Protein AF-A0A4R4R238-F1 (afdb_monomer_lite)

Radius of gyration: 27.29 Å; chains: 1; bounding box: 40×78×41 Å

pLDDT: mean 73.34, std 19.88, range [38.53, 97.94]

Structure (mmCIF, N/CA/C/O backbone):
data_AF-A0A4R4R238-F1
#
_entry.id   AF-A0A4R4R238-F1
#
loop_
_atom_site.group_PDB
_atom_site.id
_atom_site.type_symbol
_atom_site.label_atom_id
_atom_site.label_alt_id
_atom_site.label_comp_id
_atom_site.label_asym_id
_atom_site.label_entity_id
_atom_site.label_seq_id
_atom_site.pdbx_PDB_ins_code
_atom_site.Cartn_x
_atom_site.Cartn_y
_atom_site.Cartn_z
_atom_site.occupancy
_atom_site.B_iso_or_equiv
_atom_site.auth_seq_id
_atom_site.auth_comp_id
_atom_site.auth_asym_id
_atom_site.auth_atom_id
_atom_site.pdbx_PDB_model_num
ATOM 1 N N . MET A 1 1 ? 30.722 71.216 -24.508 1.00 38.53 1 MET A N 1
ATOM 2 C CA . MET A 1 1 ? 30.130 70.104 -25.285 1.00 38.53 1 MET A CA 1
ATOM 3 C C . MET A 1 1 ? 30.699 68.807 -24.737 1.00 38.53 1 MET A C 1
ATOM 5 O O . MET A 1 1 ? 31.893 68.800 -24.505 1.00 38.53 1 MET A O 1
ATOM 9 N N . THR A 1 2 ? 30.024 67.687 -24.515 1.00 42.81 2 THR A N 1
ATOM 10 C CA . THR A 1 2 ? 28.628 67.299 -24.271 1.00 42.81 2 THR A CA 1
ATOM 11 C C . THR A 1 2 ? 28.734 65.870 -23.705 1.00 42.81 2 THR A C 1
ATOM 13 O 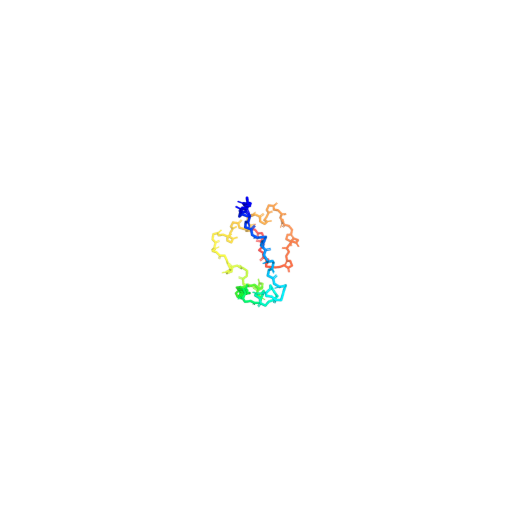O . THR A 1 2 ? 29.658 65.138 -24.039 1.00 42.81 2 THR A O 1
ATOM 16 N N . VAL A 1 3 ? 27.819 65.543 -22.799 1.00 50.47 3 VAL A N 1
ATOM 17 C CA . VAL A 1 3 ? 27.570 64.281 -22.080 1.00 50.47 3 VAL A CA 1
ATOM 18 C C . VAL A 1 3 ? 27.770 62.997 -22.910 1.00 50.47 3 VAL A C 1
ATOM 20 O O . VAL A 1 3 ? 27.193 62.888 -23.981 1.00 50.47 3 VAL A O 1
ATOM 23 N N . GLU A 1 4 ? 28.429 61.976 -22.346 1.00 44.34 4 GLU A N 1
ATOM 24 C CA . GLU A 1 4 ? 28.306 60.569 -22.780 1.00 44.34 4 GLU A CA 1
ATOM 25 C C . GLU A 1 4 ? 28.031 59.680 -21.553 1.00 44.34 4 GLU A C 1
ATOM 27 O O . GLU A 1 4 ? 28.924 59.147 -20.893 1.00 44.34 4 GLU A O 1
ATOM 32 N N . GLY A 1 5 ? 26.749 59.576 -21.197 1.00 47.38 5 GLY A N 1
ATOM 33 C CA . GLY A 1 5 ? 26.247 58.649 -20.189 1.00 47.38 5 GLY A CA 1
ATOM 34 C C . GLY A 1 5 ? 25.950 57.294 -20.821 1.00 47.38 5 GLY A C 1
ATOM 35 O O . GLY A 1 5 ? 24.892 57.102 -21.416 1.00 47.38 5 GLY A O 1
ATOM 36 N N . ARG A 1 6 ? 26.849 56.323 -20.655 1.00 48.81 6 ARG A N 1
ATOM 37 C CA . ARG A 1 6 ? 26.602 54.931 -21.052 1.00 48.81 6 ARG A CA 1
ATOM 38 C C . ARG A 1 6 ? 25.686 54.248 -20.026 1.00 48.81 6 ARG A C 1
ATOM 40 O O . ARG A 1 6 ? 26.153 53.726 -19.018 1.00 48.81 6 ARG A O 1
ATOM 47 N N . ARG A 1 7 ? 24.378 54.215 -20.297 1.00 54.12 7 ARG A N 1
ATOM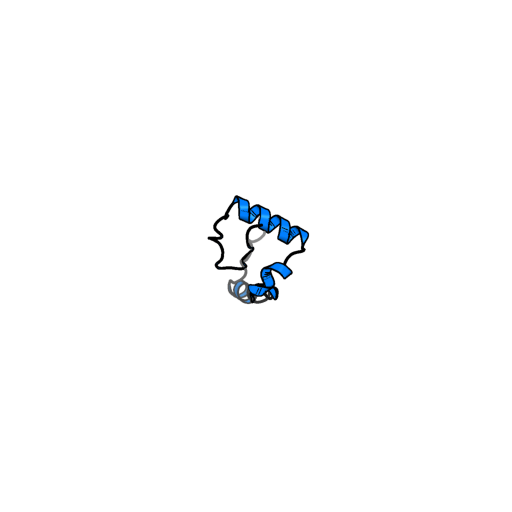 48 C CA . ARG A 1 7 ? 23.439 53.251 -19.688 1.00 54.12 7 ARG A CA 1
ATOM 49 C C . ARG A 1 7 ? 23.354 52.008 -20.586 1.00 54.12 7 ARG A C 1
ATOM 51 O O . ARG A 1 7 ? 23.134 52.180 -21.783 1.00 54.12 7 ARG A O 1
ATOM 58 N N . PRO A 1 8 ? 23.497 50.771 -20.078 1.00 45.09 8 PRO A N 1
ATOM 59 C CA . PRO A 1 8 ? 23.199 49.591 -20.879 1.00 45.09 8 PRO A CA 1
ATOM 60 C C . PRO A 1 8 ? 21.684 49.454 -21.079 1.00 45.09 8 PRO A C 1
ATOM 62 O O . PRO A 1 8 ? 20.890 49.641 -20.156 1.00 45.09 8 PRO A O 1
ATOM 65 N N . ALA A 1 9 ? 21.309 49.160 -22.323 1.00 46.91 9 ALA A N 1
ATOM 66 C CA . ALA A 1 9 ? 19.941 48.984 -22.775 1.00 46.91 9 ALA A CA 1
ATOM 67 C C . ALA A 1 9 ? 19.265 47.787 -22.090 1.00 46.91 9 ALA A C 1
ATOM 69 O O . ALA A 1 9 ? 19.874 46.741 -21.865 1.00 46.91 9 ALA A O 1
ATOM 70 N N . ALA A 1 10 ? 17.984 47.976 -21.785 1.00 44.50 10 ALA A N 1
ATOM 71 C CA . ALA A 1 10 ? 17.093 46.988 -21.213 1.00 44.50 10 ALA A CA 1
ATOM 72 C C . ALA A 1 10 ? 17.086 45.669 -22.006 1.00 44.50 10 ALA A C 1
ATOM 74 O O . ALA A 1 10 ? 17.121 45.651 -23.239 1.00 44.50 10 ALA A O 1
ATOM 75 N N . ALA A 1 11 ? 17.000 44.568 -21.260 1.00 45.03 11 ALA A N 1
ATOM 76 C CA . ALA A 1 11 ? 16.847 43.213 -21.758 1.00 45.03 11 ALA A CA 1
ATOM 77 C C . ALA A 1 11 ? 15.659 43.110 -22.730 1.00 45.03 11 ALA A C 1
ATOM 79 O O . ALA A 1 11 ? 14.500 43.298 -22.361 1.00 45.03 11 ALA A O 1
ATOM 80 N N . ARG A 1 12 ? 15.963 42.796 -23.990 1.00 50.44 12 ARG A N 1
ATOM 81 C CA . ARG A 1 12 ? 14.977 42.516 -25.032 1.00 50.44 12 ARG A CA 1
ATOM 82 C C . ARG A 1 12 ? 14.380 41.134 -24.759 1.00 50.44 12 ARG A C 1
ATOM 84 O O . ARG A 1 12 ? 15.072 40.129 -24.894 1.00 50.44 12 ARG A O 1
ATOM 91 N N . GLY A 1 13 ? 13.117 41.096 -24.336 1.00 49.56 13 GLY A N 1
ATOM 92 C CA . GLY A 1 13 ? 12.368 39.856 -24.135 1.00 49.56 13 GLY A CA 1
ATOM 93 C C . GLY A 1 13 ? 12.373 38.994 -25.399 1.00 49.56 13 GLY A C 1
ATOM 94 O O . GLY A 1 13 ? 12.120 39.485 -26.500 1.00 49.56 13 GLY A O 1
ATOM 95 N N . LEU A 1 14 ? 12.697 37.713 -25.237 1.00 52.38 14 LEU A N 1
ATOM 96 C CA . LEU A 1 14 ? 12.610 36.722 -26.306 1.00 52.38 14 LEU A CA 1
ATOM 97 C C . LEU A 1 14 ? 11.133 36.533 -26.712 1.00 52.38 14 LEU A C 1
ATOM 99 O O . LEU A 1 14 ? 10.266 36.513 -25.834 1.00 52.38 14 LEU A O 1
ATOM 103 N N . PRO A 1 15 ? 10.816 36.389 -28.013 1.00 51.00 15 PRO A N 1
ATOM 104 C CA . PRO A 1 15 ? 9.444 36.184 -28.463 1.00 51.00 15 PRO A CA 1
ATOM 105 C C . PRO A 1 15 ? 8.876 34.855 -27.940 1.00 51.00 15 PRO A C 1
ATOM 107 O O . PRO A 1 15 ? 9.537 33.815 -27.944 1.00 51.00 15 PRO A O 1
ATOM 110 N N . ASN A 1 16 ? 7.613 34.913 -27.515 1.00 53.97 16 ASN A N 1
ATOM 111 C CA . ASN A 1 16 ? 6.849 33.863 -26.825 1.00 53.97 16 ASN A CA 1
ATOM 112 C C . ASN A 1 16 ? 6.758 32.520 -27.593 1.00 53.97 16 ASN A C 1
ATOM 114 O O . ASN A 1 16 ? 6.407 31.486 -27.024 1.00 53.97 16 ASN A O 1
ATOM 118 N N . ASP A 1 17 ? 7.091 32.514 -28.884 1.00 51.41 17 ASP A N 1
ATOM 119 C CA . ASP A 1 17 ? 7.008 31.342 -29.760 1.00 51.41 17 ASP A CA 1
ATOM 120 C C . ASP A 1 17 ? 8.130 30.321 -29.526 1.00 51.41 17 ASP A C 1
ATOM 122 O O . ASP A 1 17 ? 7.951 29.131 -29.797 1.00 51.41 17 ASP A O 1
ATOM 126 N N . ALA A 1 18 ? 9.263 30.748 -28.958 1.00 49.44 18 ALA A N 1
ATOM 127 C CA . ALA A 1 18 ? 10.367 29.851 -28.609 1.00 49.44 18 ALA A CA 1
ATOM 128 C C . ALA A 1 18 ? 10.060 28.987 -27.370 1.00 49.44 18 ALA A C 1
ATOM 130 O O . ALA A 1 18 ? 10.575 27.879 -27.239 1.00 49.44 18 ALA A O 1
ATOM 131 N N . VAL A 1 19 ? 9.169 29.449 -26.486 1.00 54.16 19 VAL A N 1
ATOM 132 C CA . VAL A 1 19 ? 8.847 28.761 -25.223 1.00 54.16 19 VAL A CA 1
ATOM 133 C C . VAL A 1 19 ? 7.900 27.572 -25.441 1.00 54.16 19 VAL A C 1
ATOM 135 O O . VAL A 1 19 ? 7.879 26.632 -24.648 1.00 54.16 19 VAL A O 1
ATOM 138 N N . ARG A 1 20 ? 7.130 27.553 -26.538 1.00 54.53 20 ARG A N 1
ATOM 139 C CA . ARG A 1 20 ? 6.109 26.515 -26.772 1.00 54.53 20 ARG A CA 1
ATOM 140 C C . ARG A 1 20 ? 6.635 25.220 -27.395 1.00 54.53 20 ARG A C 1
ATOM 142 O O . ARG A 1 20 ? 5.939 24.211 -27.320 1.00 54.53 20 ARG A O 1
ATOM 149 N N . ARG A 1 21 ? 7.838 25.211 -27.981 1.00 49.69 21 ARG A N 1
ATOM 150 C CA . ARG A 1 21 ? 8.370 24.033 -28.699 1.00 49.69 21 ARG A CA 1
ATOM 151 C C . ARG A 1 21 ? 9.245 23.096 -27.854 1.00 49.69 21 ARG A C 1
ATOM 153 O O . ARG A 1 21 ? 9.432 21.957 -28.257 1.00 49.69 21 ARG A O 1
ATOM 160 N N . ASP A 1 22 ? 9.694 23.507 -26.664 1.00 49.72 22 ASP A N 1
ATOM 161 C CA . ASP A 1 22 ? 10.575 22.683 -25.806 1.00 49.72 22 ASP A CA 1
ATOM 162 C C . ASP A 1 22 ? 9.821 21.756 -24.824 1.00 49.72 22 ASP A C 1
ATOM 164 O O . ASP A 1 22 ? 10.395 20.860 -24.209 1.00 49.72 22 ASP A O 1
ATOM 168 N N . ARG A 1 23 ? 8.499 21.915 -24.662 1.00 52.75 23 ARG A N 1
ATOM 169 C CA . ARG A 1 23 ? 7.749 21.217 -23.595 1.00 52.75 23 ARG A CA 1
ATOM 170 C C . ARG A 1 23 ? 7.402 19.749 -23.892 1.00 52.75 23 ARG A C 1
ATOM 172 O O . ARG A 1 23 ? 6.802 19.093 -23.045 1.00 52.75 23 ARG A O 1
ATOM 179 N N . VAL A 1 24 ? 7.763 19.229 -25.066 1.00 53.41 24 VAL A N 1
ATOM 180 C CA . VAL A 1 24 ? 7.401 17.865 -25.507 1.00 53.41 24 VAL A CA 1
ATOM 181 C C . VAL A 1 24 ? 8.556 16.863 -25.326 1.00 53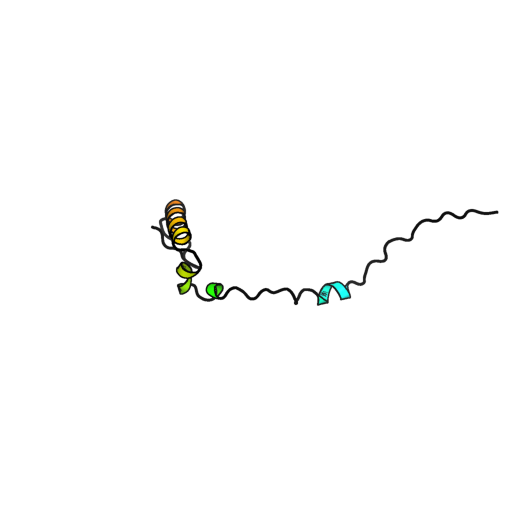.41 24 VAL A C 1
ATOM 183 O O . VAL A 1 24 ? 8.321 15.662 -25.250 1.00 53.41 24 VAL A O 1
ATOM 186 N N . ALA A 1 25 ? 9.801 17.328 -25.175 1.00 52.03 25 ALA A N 1
ATOM 187 C CA . ALA A 1 25 ? 10.991 16.472 -25.260 1.00 52.03 25 ALA A CA 1
ATOM 188 C C . ALA A 1 25 ? 11.420 15.780 -23.946 1.00 52.03 25 ALA A C 1
ATOM 190 O O . ALA A 1 25 ? 12.355 14.985 -23.954 1.00 52.03 25 ALA A O 1
ATOM 191 N N . ARG A 1 26 ? 10.757 16.038 -22.809 1.00 59.50 26 ARG A N 1
ATOM 192 C CA . ARG A 1 26 ? 11.124 15.466 -21.491 1.00 59.50 26 ARG A CA 1
ATOM 193 C C . ARG A 1 26 ? 10.025 14.614 -20.852 1.00 59.50 26 ARG A C 1
ATOM 195 O O . ARG A 1 26 ? 9.835 14.646 -19.639 1.00 59.50 26 ARG A O 1
ATOM 202 N N . ARG A 1 27 ? 9.276 13.838 -21.639 1.00 64.00 27 ARG A N 1
ATOM 203 C CA . ARG A 1 27 ? 8.408 12.798 -21.068 1.00 64.00 27 ARG A CA 1
ATOM 204 C C . ARG A 1 27 ? 9.239 11.532 -20.885 1.00 64.00 27 ARG A C 1
ATOM 206 O O . ARG A 1 27 ? 9.397 10.763 -21.826 1.00 64.00 27 ARG A O 1
ATOM 213 N N . HIS A 1 28 ? 9.792 11.328 -19.687 1.00 67.56 28 HIS A N 1
ATOM 214 C CA . HIS A 1 28 ? 10.327 10.014 -19.336 1.00 67.56 28 HIS A CA 1
ATOM 215 C C . HIS A 1 28 ? 9.205 8.981 -19.516 1.00 67.56 28 HIS A C 1
ATOM 217 O O . HIS A 1 28 ? 8.093 9.224 -19.029 1.00 67.56 28 HIS A O 1
ATOM 223 N N . PRO A 1 29 ? 9.444 7.871 -20.237 1.00 68.12 29 PRO A N 1
ATOM 224 C CA . PRO A 1 29 ? 8.464 6.803 -20.300 1.00 68.12 29 PRO A CA 1
ATOM 225 C C . PRO A 1 29 ? 8.171 6.352 -18.871 1.00 68.12 29 PRO A C 1
ATOM 227 O O . PRO A 1 29 ? 9.081 6.189 -18.055 1.00 68.12 29 PRO A O 1
ATOM 230 N N . ALA A 1 30 ? 6.885 6.214 -18.562 1.00 61.56 30 ALA A N 1
ATOM 231 C CA . ALA A 1 30 ? 6.441 5.673 -17.291 1.00 61.56 30 ALA A CA 1
ATOM 232 C C . ALA A 1 30 ? 7.130 4.312 -17.077 1.00 61.56 30 ALA A C 1
ATOM 234 O O . ALA A 1 30 ? 7.121 3.494 -18.003 1.00 61.56 30 ALA A O 1
ATOM 235 N N . PRO A 1 31 ? 7.759 4.054 -15.918 1.00 63.03 31 PRO A N 1
ATOM 236 C CA . PRO A 1 31 ? 8.360 2.756 -15.669 1.00 63.03 31 PRO A CA 1
ATOM 237 C C . PRO A 1 31 ? 7.331 1.617 -15.830 1.00 63.03 31 PRO A C 1
ATOM 239 O O . PRO A 1 31 ? 6.151 1.800 -15.517 1.00 63.03 31 PRO A O 1
ATOM 242 N N . PRO A 1 32 ? 7.758 0.434 -16.309 1.00 64.19 32 PRO A N 1
ATOM 243 C CA . PRO A 1 32 ? 6.874 -0.617 -16.829 1.00 64.19 32 PRO A CA 1
ATOM 244 C C . PRO A 1 32 ? 5.893 -1.202 -15.802 1.00 64.19 32 PRO A C 1
ATOM 246 O O . PRO A 1 32 ? 4.879 -1.777 -16.184 1.00 64.19 32 PRO A O 1
ATOM 249 N N . PHE A 1 33 ? 6.154 -1.037 -14.506 1.00 64.44 33 PHE A N 1
ATOM 250 C CA . PHE A 1 33 ? 5.251 -1.472 -13.437 1.00 64.44 33 PHE A CA 1
ATOM 251 C C . PHE A 1 33 ? 4.033 -0.557 -13.257 1.00 64.44 33 PHE A C 1
ATOM 253 O O . PHE A 1 33 ? 3.045 -0.979 -12.671 1.00 64.44 33 PHE A O 1
ATOM 260 N N . LEU A 1 34 ? 4.051 0.678 -13.774 1.00 66.75 34 LEU A N 1
ATOM 261 C CA . LEU A 1 34 ? 2.940 1.611 -13.568 1.00 66.75 34 LEU A CA 1
ATOM 262 C C . LEU A 1 34 ? 1.657 1.198 -14.296 1.00 66.75 34 LEU A C 1
ATOM 264 O O . LEU A 1 34 ? 0.580 1.608 -13.871 1.00 66.75 34 LEU A O 1
ATOM 268 N N . HIS A 1 35 ? 1.770 0.388 -15.349 1.00 74.25 35 HIS A N 1
ATOM 269 C CA . HIS A 1 35 ? 0.626 -0.072 -16.134 1.00 74.25 35 HIS A CA 1
ATOM 270 C C . HIS A 1 35 ? -0.021 -1.360 -15.611 1.00 74.25 35 HIS A C 1
ATOM 272 O O . HIS A 1 35 ? -1.163 -1.625 -15.973 1.00 74.25 35 HIS A O 1
ATOM 278 N N . ASP A 1 36 ? 0.667 -2.136 -14.767 1.00 77.06 36 ASP A N 1
ATOM 279 C CA . ASP A 1 36 ? 0.180 -3.436 -14.296 1.00 77.06 36 ASP A CA 1
ATOM 280 C C . ASP A 1 36 ? 0.158 -3.516 -12.757 1.00 77.06 36 ASP A C 1
ATOM 282 O O . ASP A 1 36 ? 1.185 -3.800 -12.130 1.00 77.06 36 ASP A O 1
ATOM 286 N N . PRO A 1 37 ? -1.018 -3.306 -12.137 1.00 76.56 37 PRO A N 1
ATOM 287 C CA . PRO A 1 37 ? -1.200 -3.395 -10.691 1.00 76.56 37 PRO A CA 1
ATOM 288 C C . PRO A 1 37 ? -0.866 -4.757 -10.086 1.00 76.56 37 PRO A C 1
ATOM 290 O O . PRO A 1 37 ? -0.517 -4.827 -8.905 1.00 76.56 37 PRO A O 1
ATOM 293 N N . SER A 1 38 ? -0.917 -5.840 -10.869 1.00 78.62 38 SER A N 1
ATOM 294 C CA . SER A 1 38 ? -0.584 -7.181 -10.372 1.00 78.62 38 SER A CA 1
ATOM 295 C C . SER A 1 38 ? 0.902 -7.324 -10.025 1.00 78.62 38 SER A C 1
ATOM 297 O O . SER A 1 38 ? 1.288 -8.191 -9.242 1.00 78.62 38 SER A O 1
ATOM 299 N N . ARG A 1 39 ? 1.749 -6.424 -10.543 1.00 77.38 39 ARG A N 1
ATOM 300 C CA . ARG A 1 39 ? 3.203 -6.437 -10.339 1.00 77.38 39 ARG A CA 1
ATOM 301 C C . ARG A 1 39 ? 3.674 -5.557 -9.186 1.00 77.38 39 ARG A C 1
ATOM 303 O O . ARG A 1 39 ? 4.885 -5.452 -8.982 1.00 77.38 39 ARG A O 1
ATOM 310 N N . THR A 1 40 ? 2.753 -4.988 -8.404 1.00 81.69 40 THR A N 1
ATOM 311 C CA . THR A 1 40 ? 3.055 -4.085 -7.277 1.00 81.69 40 THR A CA 1
ATOM 312 C C . THR A 1 40 ? 4.126 -4.653 -6.341 1.00 81.69 40 THR A C 1
ATOM 314 O O . THR A 1 40 ? 5.091 -3.963 -6.022 1.00 81.69 40 THR A O 1
ATOM 317 N N . ALA A 1 41 ? 4.030 -5.932 -5.961 1.00 78.31 41 ALA A N 1
ATOM 318 C CA . ALA A 1 41 ? 4.999 -6.559 -5.059 1.00 78.31 41 ALA A CA 1
ATOM 319 C C . ALA A 1 41 ? 6.422 -6.636 -5.645 1.00 78.31 41 ALA A C 1
ATOM 321 O O . ALA A 1 41 ? 7.400 -6.561 -4.909 1.00 78.31 41 ALA A O 1
ATOM 322 N N . THR A 1 42 ? 6.547 -6.744 -6.972 1.00 82.00 42 THR A N 1
ATOM 323 C CA . THR A 1 42 ? 7.843 -6.827 -7.670 1.00 82.00 42 THR A CA 1
ATOM 324 C C . THR A 1 42 ? 8.485 -5.463 -7.928 1.00 82.00 42 THR A C 1
ATOM 326 O O . THR A 1 42 ? 9.637 -5.402 -8.351 1.00 82.00 42 THR A O 1
ATOM 329 N N . ALA A 1 43 ? 7.764 -4.367 -7.665 1.00 85.25 43 ALA A N 1
ATOM 330 C CA . ALA A 1 43 ? 8.288 -3.007 -7.792 1.00 85.25 43 ALA A CA 1
ATOM 331 C C . ALA A 1 43 ? 9.183 -2.597 -6.607 1.00 85.25 43 ALA A C 1
ATOM 333 O O . ALA A 1 43 ? 9.894 -1.596 -6.687 1.00 85.25 43 ALA A O 1
ATOM 334 N N . TYR A 1 44 ? 9.161 -3.369 -5.517 1.00 87.12 44 TYR A N 1
ATOM 335 C CA . TYR A 1 44 ? 9.919 -3.109 -4.299 1.00 87.12 44 TYR A CA 1
ATOM 336 C C . TYR A 1 44 ? 10.879 -4.259 -4.002 1.00 87.12 44 TYR A C 1
ATOM 338 O O . TYR A 1 44 ? 10.641 -5.409 -4.369 1.00 87.12 44 TYR A O 1
ATOM 346 N N . THR A 1 45 ? 11.952 -3.961 -3.270 1.00 91.06 45 THR A N 1
ATOM 347 C CA . THR A 1 45 ? 12.732 -5.020 -2.624 1.00 91.06 45 THR A CA 1
ATOM 348 C C . THR A 1 45 ? 11.850 -5.754 -1.599 1.00 91.06 45 THR A C 1
ATOM 350 O O . THR A 1 45 ? 10.923 -5.145 -1.051 1.00 91.06 45 THR A O 1
ATOM 353 N N . PRO A 1 46 ? 12.123 -7.034 -1.282 1.00 92.50 46 PRO A N 1
ATOM 354 C CA . PRO A 1 46 ? 11.326 -7.787 -0.308 1.00 92.50 46 PRO A CA 1
ATOM 355 C C . PRO A 1 46 ? 11.230 -7.110 1.067 1.00 92.50 46 PRO A C 1
ATOM 357 O O . PRO A 1 46 ? 10.168 -7.104 1.690 1.00 92.50 46 PRO A O 1
ATOM 360 N N . GLU A 1 47 ? 12.326 -6.496 1.519 1.00 94.69 47 GLU A N 1
ATOM 361 C CA . GLU A 1 47 ? 12.390 -5.749 2.779 1.00 94.69 47 GLU A CA 1
ATOM 362 C C . GLU A 1 47 ? 11.475 -4.518 2.760 1.00 94.69 47 GLU A C 1
ATOM 364 O O . GLU A 1 47 ? 10.647 -4.344 3.657 1.00 94.69 47 GLU A O 1
ATOM 369 N N . ASN A 1 48 ? 11.552 -3.710 1.699 1.00 94.88 48 ASN A N 1
ATOM 370 C CA . ASN A 1 48 ? 10.700 -2.532 1.550 1.00 94.88 48 ASN A CA 1
ATOM 371 C C . ASN A 1 48 ? 9.229 -2.926 1.439 1.00 94.88 48 ASN A C 1
ATOM 373 O O . ASN A 1 48 ? 8.381 -2.304 2.076 1.00 94.88 48 ASN A O 1
ATOM 377 N N . HIS A 1 49 ? 8.919 -3.983 0.683 1.00 94.12 49 HIS A N 1
ATOM 378 C CA . HIS A 1 49 ? 7.555 -4.486 0.577 1.00 94.12 49 HIS A CA 1
ATOM 379 C C . HIS A 1 49 ? 7.010 -4.883 1.954 1.00 94.12 49 HIS A C 1
ATOM 381 O O . HIS A 1 49 ? 5.939 -4.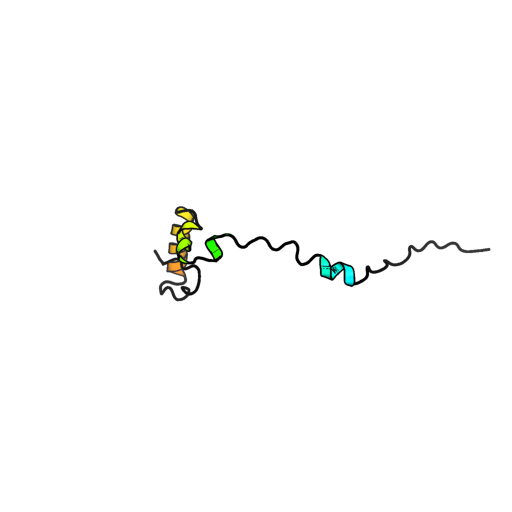423 2.340 1.00 94.12 49 HIS A O 1
ATOM 387 N N . ARG A 1 50 ? 7.771 -5.653 2.746 1.00 94.94 50 ARG A N 1
ATOM 388 C CA . ARG A 1 50 ? 7.387 -6.011 4.121 1.00 94.94 50 ARG A CA 1
ATOM 389 C C . ARG A 1 50 ? 7.122 -4.771 4.976 1.00 94.94 50 ARG A C 1
ATOM 391 O O . ARG A 1 50 ? 6.082 -4.697 5.627 1.00 94.94 50 ARG A O 1
ATOM 398 N N . ARG A 1 51 ? 8.020 -3.783 4.944 1.00 96.75 51 ARG A N 1
ATOM 399 C CA . ARG A 1 51 ? 7.863 -2.556 5.732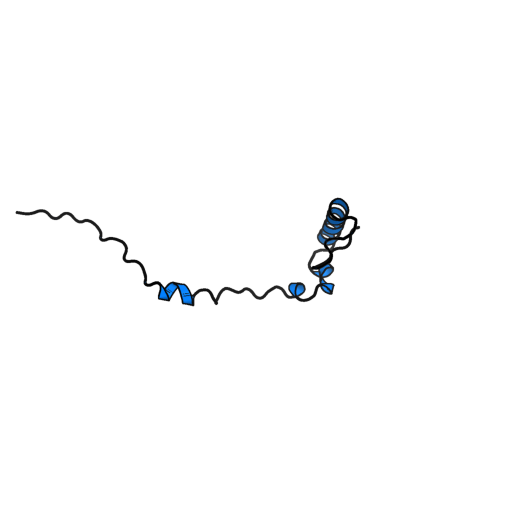 1.00 96.75 51 ARG A CA 1
ATOM 400 C C . ARG A 1 51 ? 6.617 -1.763 5.331 1.00 96.75 51 ARG A C 1
ATOM 402 O O . ARG A 1 51 ? 5.916 -1.239 6.194 1.00 96.75 51 ARG A O 1
ATOM 409 N N . LEU A 1 52 ? 6.309 -1.703 4.038 1.00 95.75 52 LEU A N 1
ATOM 410 C CA . LEU A 1 52 ? 5.104 -1.043 3.535 1.00 95.75 52 LEU A CA 1
ATOM 411 C C . LEU A 1 52 ? 3.825 -1.747 4.001 1.00 95.75 52 LEU A C 1
ATOM 413 O O . LEU A 1 52 ? 2.871 -1.060 4.358 1.00 95.75 52 LEU A O 1
ATOM 417 N N . ARG A 1 53 ? 3.811 -3.085 4.079 1.00 96.19 53 ARG A N 1
ATOM 418 C CA . ARG A 1 53 ? 2.674 -3.843 4.638 1.00 96.19 53 ARG A CA 1
ATOM 419 C C . ARG A 1 53 ? 2.432 -3.525 6.116 1.00 96.19 53 ARG A C 1
ATOM 421 O O . ARG A 1 53 ? 1.284 -3.389 6.536 1.00 96.19 53 ARG A O 1
ATOM 428 N N . GLU A 1 54 ? 3.497 -3.355 6.901 1.00 97.81 54 GLU A N 1
ATOM 429 C CA . GLU A 1 54 ? 3.400 -2.933 8.308 1.00 97.81 54 GLU A CA 1
ATOM 430 C C . GLU A 1 54 ? 2.832 -1.512 8.437 1.00 97.81 54 GLU A C 1
ATOM 432 O O . GLU A 1 54 ? 1.945 -1.266 9.250 1.00 97.81 54 GLU A O 1
ATOM 437 N N . ILE A 1 55 ? 3.295 -0.576 7.602 1.00 97.44 55 ILE A N 1
ATOM 438 C CA . ILE A 1 55 ? 2.771 0.798 7.565 1.00 97.44 55 ILE A CA 1
ATOM 439 C C . ILE A 1 55 ? 1.293 0.791 7.157 1.00 97.44 55 ILE A C 1
ATOM 441 O O . ILE A 1 55 ? 0.466 1.422 7.813 1.00 97.44 55 ILE A O 1
ATOM 445 N N . LYS A 1 56 ? 0.942 0.039 6.110 1.00 96.19 56 LYS A N 1
ATOM 446 C CA . LYS A 1 56 ? -0.436 -0.114 5.637 1.00 96.19 56 LYS A CA 1
ATOM 447 C C . LYS A 1 56 ? -1.349 -0.636 6.742 1.00 96.19 56 LYS A C 1
ATOM 449 O O . LYS A 1 56 ? -2.433 -0.104 6.919 1.00 96.19 56 LYS A O 1
ATOM 454 N N . ARG A 1 57 ? -0.901 -1.610 7.536 1.00 97.31 57 ARG A N 1
ATOM 455 C CA . ARG A 1 57 ? -1.662 -2.117 8.686 1.00 97.31 57 ARG A CA 1
ATOM 456 C C . ARG A 1 57 ? -1.965 -1.033 9.726 1.00 97.31 57 ARG A C 1
ATOM 458 O O . ARG A 1 57 ? -3.053 -1.035 10.289 1.00 97.31 57 ARG A O 1
ATOM 465 N N . THR A 1 58 ? -1.031 -0.117 9.977 1.00 97.94 58 THR A N 1
ATOM 466 C CA . THR A 1 58 ? -1.216 0.976 10.946 1.00 97.94 58 THR A CA 1
ATOM 467 C C . THR A 1 58 ? -2.225 2.019 10.466 1.00 97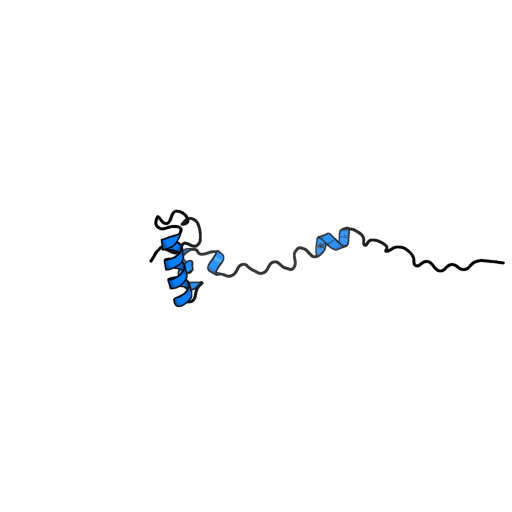.94 58 THR A C 1
ATOM 469 O O . THR A 1 58 ? -3.022 2.504 11.263 1.00 97.94 58 THR A O 1
ATOM 472 N N . TYR A 1 59 ? -2.194 2.372 9.178 1.00 96.50 59 TYR A N 1
ATOM 473 C CA . TYR A 1 59 ? -2.961 3.508 8.648 1.00 96.50 59 TYR A CA 1
ATOM 474 C C . TYR A 1 59 ? -4.199 3.122 7.825 1.00 96.50 59 TYR A C 1
ATOM 476 O O . TYR A 1 59 ? -5.101 3.938 7.669 1.00 96.50 59 TYR A O 1
ATOM 484 N N . ASP A 1 60 ? -4.254 1.903 7.296 1.00 96.56 60 ASP A N 1
ATOM 485 C CA . ASP A 1 60 ? -5.343 1.381 6.466 1.00 96.56 60 ASP A CA 1
ATOM 486 C C . ASP A 1 60 ? -5.591 -0.121 6.741 1.00 96.56 60 ASP A C 1
ATOM 488 O O . ASP A 1 60 ? -5.458 -0.963 5.845 1.00 96.56 60 ASP A O 1
ATOM 492 N N . PRO A 1 61 ? -5.936 -0.497 7.991 1.00 96.38 61 PRO A N 1
ATOM 493 C CA . PRO A 1 61 ? -6.131 -1.897 8.380 1.00 96.38 61 PRO A CA 1
ATOM 494 C C . PRO A 1 61 ? -7.284 -2.579 7.632 1.00 96.38 61 PRO A C 1
ATOM 496 O O . PRO A 1 61 ? -7.290 -3.797 7.489 1.00 96.38 61 PRO A O 1
ATOM 499 N N . GLN A 1 62 ? -8.257 -1.802 7.153 1.00 97.06 62 GLN A N 1
ATOM 500 C CA . GLN A 1 62 ? -9.403 -2.289 6.381 1.00 97.06 62 GLN A CA 1
ATOM 501 C C . GLN A 1 62 ? -9.131 -2.329 4.870 1.00 97.06 62 GLN A C 1
ATOM 503 O O . GLN A 1 62 ? -10.010 -2.717 4.105 1.00 97.06 62 GLN A O 1
ATOM 508 N N . ASN A 1 63 ? -7.925 -1.942 4.439 1.00 95.81 63 ASN A N 1
ATOM 509 C CA . ASN A 1 63 ? -7.519 -1.887 3.040 1.00 95.81 63 ASN A CA 1
ATOM 510 C C . ASN A 1 63 ? -8.479 -1.066 2.151 1.00 95.81 63 ASN A C 1
ATOM 512 O O . ASN A 1 63 ? -8.808 -1.460 1.035 1.00 95.81 63 ASN A O 1
ATOM 516 N N . VAL A 1 64 ? -8.944 0.085 2.637 1.00 96.25 64 VAL A N 1
ATOM 517 C CA . VAL A 1 64 ? -9.815 1.018 1.906 1.00 96.25 64 VAL A CA 1
ATOM 518 C C . VAL A 1 64 ? -9.084 1.608 0.695 1.00 96.25 64 VAL A C 1
ATOM 520 O O . VAL A 1 64 ? -9.670 1.785 -0.376 1.00 96.25 64 VAL A O 1
ATOM 523 N N . LEU A 1 65 ? -7.779 1.870 0.811 1.00 90.94 65 LEU A N 1
ATOM 524 C CA . LEU A 1 65 ? -6.952 2.409 -0.271 1.00 90.94 65 LEU A CA 1
ATOM 525 C C . LEU A 1 65 ? -6.423 1.283 -1.175 1.00 90.94 65 LEU A C 1
ATOM 527 O O . LEU A 1 65 ? -5.216 1.056 -1.254 1.00 90.94 65 LEU A O 1
ATOM 531 N N . HIS A 1 66 ? -7.324 0.577 -1.858 1.00 91.75 66 HIS A N 1
ATOM 532 C CA . HIS A 1 66 ? -6.994 -0.596 -2.684 1.00 91.75 66 HIS A CA 1
ATOM 533 C C . HIS A 1 66 ? -7.182 -0.382 -4.196 1.00 91.75 66 HIS A C 1
ATOM 535 O O . HIS A 1 66 ? -6.967 -1.295 -4.988 1.00 91.75 66 HIS A O 1
ATOM 541 N N . ARG A 1 67 ? -7.640 0.802 -4.622 1.00 89.00 67 ARG A N 1
ATOM 542 C CA . ARG A 1 67 ? -8.015 1.078 -6.025 1.00 89.00 67 ARG A CA 1
ATOM 543 C C . ARG A 1 67 ? -6.828 1.291 -6.977 1.00 89.00 67 ARG A C 1
ATOM 545 O O . ARG A 1 67 ? -7.045 1.359 -8.180 1.00 89.00 67 ARG A O 1
ATOM 552 N N . ASN A 1 68 ? -5.610 1.382 -6.446 1.00 84.25 68 ASN A N 1
ATOM 553 C CA . ASN A 1 68 ? -4.367 1.576 -7.201 1.00 84.25 68 ASN A CA 1
ATOM 554 C C . ASN A 1 68 ? -3.438 0.359 -7.014 1.00 84.25 68 ASN A C 1
ATOM 556 O O . ASN A 1 68 ? -3.915 -0.726 -6.697 1.00 84.25 68 ASN A O 1
ATOM 560 N N . HIS A 1 69 ? -2.122 0.539 -7.191 1.00 86.94 69 HIS A N 1
ATOM 561 C CA . HIS A 1 69 ? -1.072 -0.427 -6.825 1.00 86.94 69 HIS A CA 1
ATOM 562 C C . HIS A 1 69 ? -1.200 -0.835 -5.354 1.00 86.94 69 HIS A C 1
ATOM 564 O O . HIS A 1 69 ? -0.687 -0.160 -4.459 1.00 86.94 69 HIS A O 1
ATOM 570 N N . ASN A 1 70 ? -1.977 -1.889 -5.105 1.00 92.50 70 ASN A N 1
ATOM 571 C CA . ASN A 1 70 ? -2.376 -2.269 -3.763 1.00 92.50 70 ASN A CA 1
ATOM 572 C C . ASN A 1 70 ? -1.263 -3.056 -3.068 1.00 92.50 70 ASN A C 1
ATOM 574 O O . ASN A 1 70 ? -0.700 -3.994 -3.629 1.00 92.50 70 ASN A O 1
ATOM 578 N N . ILE A 1 71 ? -1.004 -2.696 -1.815 1.00 92.62 71 ILE A N 1
ATOM 579 C CA . ILE A 1 71 ? -0.139 -3.433 -0.898 1.00 92.62 71 ILE A CA 1
ATOM 580 C C . ILE A 1 71 ? -1.031 -3.869 0.257 1.00 92.62 71 ILE A C 1
ATOM 582 O O . ILE A 1 71 ? -1.569 -3.020 0.965 1.00 92.62 71 ILE A O 1
ATOM 586 N N . GLU A 1 72 ? -1.209 -5.175 0.436 1.00 93.00 72 GLU A N 1
ATOM 587 C CA . GLU A 1 72 ? -2.072 -5.715 1.489 1.00 93.00 72 GLU A CA 1
ATOM 588 C C . GLU A 1 72 ? -1.411 -5.604 2.875 1.00 93.00 72 GLU A C 1
ATOM 590 O O . GLU A 1 72 ? -0.204 -5.845 2.994 1.00 93.00 72 GLU A O 1
ATOM 595 N N . PRO A 1 73 ? -2.166 -5.289 3.944 1.00 92.94 73 PRO A N 1
ATOM 596 C CA . PRO A 1 73 ? -1.655 -5.314 5.316 1.00 92.94 73 PRO A CA 1
ATOM 597 C C . PRO A 1 73 ? -0.950 -6.637 5.687 1.00 92.94 73 PRO A C 1
ATOM 599 O O . PRO A 1 73 ? -1.223 -7.690 5.104 1.00 92.94 73 PRO A O 1
ATOM 602 N N . ALA A 1 74 ? -0.007 -6.573 6.635 1.00 87.00 74 ALA A N 1
ATOM 603 C CA . ALA A 1 74 ? 0.742 -7.731 7.147 1.00 87.00 74 ALA A CA 1
ATOM 604 C C . ALA A 1 74 ? -0.084 -8.634 8.073 1.00 87.00 74 ALA A C 1
ATOM 606 O O . ALA A 1 74 ? -0.692 -8.096 9.037 1.00 87.00 74 ALA A O 1
#

Foldseek 3Di:
DDDDDDDDDDDDDDDPVVVPPPPPPPDDPDPPCQVPLVCLCVVDDVVVLLVVLCVCCVPPVVQPVAPGSGRHHD

Secondary structure (DSSP, 8-state):
------PPPP--PPPTTTTSSSTTTT-PPPPGGGG-GGGGGGGS-HHHHHHHHHHHHHH-TT----SSS-----

Sequence (74 aa):
MTVEGRRPAAARGLPNDAVRRDRVARRHPAPPFLHDPSRTATAYTPENHRRLREIKRTYDPQNVLHRNHNIEPA